Protein AF-A0A2N5LNJ0-F1 (afdb_monomer_lite)

Structure (mmCIF, N/CA/C/O backbone):
data_AF-A0A2N5LNJ0-F1
#
_entry.id   AF-A0A2N5LNJ0-F1
#
loop_
_atom_site.group_PDB
_atom_site.id
_atom_site.type_symbol
_atom_site.label_atom_id
_atom_site.label_alt_id
_atom_site.label_comp_id
_atom_site.label_asym_id
_atom_site.label_entity_id
_atom_site.label_seq_id
_atom_site.pdbx_PDB_ins_code
_atom_site.Cartn_x
_atom_site.Cartn_y
_atom_site.Cartn_z
_atom_site.occupancy
_atom_site.B_iso_or_equiv
_atom_site.auth_seq_id
_atom_site.auth_comp_id
_atom_site.auth_asym_id
_atom_site.auth_atom_id
_atom_site.pdbx_PDB_model_num
ATOM 1 N N . MET A 1 1 ? 47.812 -54.018 43.807 1.00 39.69 1 MET A N 1
ATOM 2 C CA . MET A 1 1 ? 48.375 -53.394 42.589 1.00 39.69 1 MET A CA 1
ATOM 3 C C . MET A 1 1 ? 47.236 -52.979 41.662 1.00 39.69 1 MET A C 1
ATOM 5 O O . MET A 1 1 ? 46.377 -53.805 41.409 1.00 39.69 1 MET A O 1
ATOM 9 N N . PHE A 1 2 ? 47.262 -51.712 41.218 1.00 38.38 2 PHE A N 1
ATOM 10 C CA . PHE A 1 2 ? 46.518 -51.072 40.109 1.00 38.38 2 PHE A CA 1
ATOM 11 C C . PHE A 1 2 ? 44.973 -51.066 40.148 1.00 38.38 2 PHE A C 1
ATOM 13 O O . PHE A 1 2 ? 44.304 -52.042 39.848 1.00 38.38 2 PHE A O 1
ATOM 20 N N . LYS A 1 3 ? 44.397 -49.972 40.674 1.00 43.28 3 LYS A N 1
ATOM 21 C CA . LYS A 1 3 ? 43.832 -48.798 39.954 1.00 43.28 3 LYS A CA 1
ATOM 22 C C . LYS A 1 3 ? 42.508 -49.099 39.232 1.00 43.28 3 LYS A C 1
ATOM 24 O O . LYS A 1 3 ? 42.499 -49.551 38.096 1.00 43.28 3 LYS A O 1
ATOM 29 N N . ARG A 1 4 ? 41.390 -48.735 39.873 1.00 43.12 4 ARG A N 1
ATOM 30 C CA . ARG A 1 4 ? 40.123 -48.447 39.187 1.00 43.12 4 ARG A CA 1
ATOM 31 C C . ARG A 1 4 ? 39.915 -46.937 39.180 1.00 43.12 4 ARG A C 1
ATOM 33 O O . ARG A 1 4 ? 39.560 -46.336 40.186 1.00 43.12 4 ARG A O 1
ATOM 40 N N . THR A 1 5 ? 40.234 -46.337 38.045 1.00 49.78 5 THR A N 1
ATOM 41 C CA . THR A 1 5 ? 39.882 -44.971 37.666 1.00 49.78 5 THR A CA 1
ATOM 42 C C . THR A 1 5 ? 38.374 -44.910 37.432 1.00 49.78 5 THR A C 1
ATOM 44 O O . THR A 1 5 ? 37.881 -45.484 36.463 1.00 49.78 5 THR A O 1
ATOM 47 N N . SER A 1 6 ? 37.634 -44.233 38.311 1.00 47.00 6 SER A N 1
ATOM 48 C CA . SER A 1 6 ? 36.250 -43.853 38.021 1.00 47.00 6 SER A CA 1
ATOM 49 C C . SER A 1 6 ? 36.261 -42.684 37.042 1.00 47.00 6 SER A C 1
ATOM 51 O O . SER A 1 6 ? 36.717 -41.589 37.365 1.00 47.00 6 SER A O 1
ATOM 53 N N . LEU A 1 7 ? 35.797 -42.965 35.826 1.00 42.72 7 LEU A N 1
ATOM 54 C CA . LEU A 1 7 ? 35.529 -42.005 34.763 1.00 42.72 7 LEU A CA 1
ATOM 55 C C . LEU A 1 7 ? 34.516 -40.956 35.259 1.00 42.72 7 LEU A C 1
ATOM 57 O O . LEU A 1 7 ? 33.395 -41.300 35.629 1.00 42.72 7 LEU A O 1
ATOM 61 N N . LEU A 1 8 ? 34.899 -39.680 35.241 1.00 47.22 8 LEU A N 1
ATOM 62 C CA . LEU A 1 8 ? 33.967 -38.559 35.349 1.00 47.22 8 LEU A CA 1
ATOM 63 C C . LEU A 1 8 ? 33.190 -38.462 34.028 1.00 47.22 8 LEU A C 1
ATOM 65 O O . LEU A 1 8 ? 33.744 -38.055 33.008 1.00 47.22 8 LEU A O 1
ATOM 69 N N . LEU A 1 9 ? 31.913 -38.846 34.034 1.00 47.78 9 LEU A N 1
ATOM 70 C CA . LEU A 1 9 ? 30.977 -38.515 32.960 1.00 47.78 9 LEU A CA 1
ATOM 71 C C . LEU A 1 9 ? 30.654 -37.019 33.057 1.00 47.78 9 LEU A C 1
ATOM 73 O O . LEU A 1 9 ? 29.843 -36.594 33.877 1.00 47.78 9 LEU A O 1
ATOM 77 N N . ALA A 1 10 ? 31.322 -36.216 32.232 1.00 50.91 10 ALA A N 1
ATOM 78 C CA . ALA A 1 10 ? 30.946 -34.831 32.000 1.00 50.91 10 ALA A CA 1
ATOM 79 C C . ALA A 1 10 ? 29.588 -34.806 31.279 1.00 50.91 10 ALA A C 1
ATOM 81 O O . ALA A 1 10 ? 29.485 -35.177 30.109 1.00 50.91 10 ALA A O 1
ATOM 82 N N . ALA A 1 11 ? 28.538 -34.393 31.988 1.00 48.94 11 ALA A N 1
ATOM 83 C CA . ALA A 1 11 ? 27.238 -34.110 31.401 1.00 48.94 11 ALA A CA 1
ATOM 84 C C . ALA A 1 11 ? 27.366 -32.867 30.507 1.00 48.94 11 ALA A C 1
ATOM 86 O O . ALA A 1 11 ? 27.377 -31.732 30.981 1.00 48.94 11 ALA A O 1
ATOM 87 N N . SER A 1 12 ? 27.517 -33.094 29.204 1.00 47.09 12 SER A N 1
ATOM 88 C CA . SER A 1 12 ? 27.475 -32.044 28.193 1.00 47.09 12 SER A CA 1
ATOM 89 C C . SER A 1 12 ? 26.029 -31.552 28.068 1.00 47.09 12 SER A C 1
ATOM 91 O O . SER A 1 12 ? 25.202 -32.184 27.412 1.00 47.09 12 SER A O 1
ATOM 93 N N . MET A 1 13 ? 25.692 -30.448 28.745 1.00 48.88 13 MET A N 1
ATOM 94 C CA . MET A 1 13 ? 24.487 -29.681 28.426 1.00 48.88 13 MET A CA 1
ATOM 95 C C . MET A 1 13 ? 24.713 -29.008 27.074 1.00 48.88 13 MET A C 1
ATOM 97 O O . MET A 1 13 ? 25.238 -27.898 26.991 1.00 48.88 13 MET A O 1
ATOM 101 N N . ILE A 1 14 ? 24.316 -29.689 26.002 1.00 50.03 14 ILE A N 1
ATOM 102 C CA . ILE A 1 14 ? 24.067 -29.041 24.720 1.00 50.03 14 ILE A CA 1
ATOM 103 C C . ILE A 1 14 ? 22.830 -28.171 24.943 1.00 50.03 14 ILE A C 1
ATOM 105 O O . ILE A 1 14 ? 21.694 -28.639 24.881 1.00 50.03 14 ILE A O 1
ATOM 109 N N . ILE A 1 15 ? 23.059 -26.901 25.272 1.00 53.84 15 ILE A N 1
ATOM 110 C CA . ILE A 1 15 ? 22.031 -25.872 25.178 1.00 53.84 15 ILE A CA 1
ATOM 111 C C . ILE A 1 15 ? 21.741 -25.755 23.684 1.00 53.84 15 ILE A C 1
ATOM 113 O O . ILE A 1 15 ? 22.487 -25.125 22.937 1.00 53.84 15 ILE A O 1
ATOM 117 N N . LEU A 1 16 ? 20.687 -26.440 23.242 1.00 49.56 16 LEU A N 1
ATOM 118 C CA . LEU A 1 16 ? 20.035 -26.178 21.969 1.00 49.56 16 LEU A CA 1
ATOM 119 C C . LEU A 1 16 ? 19.644 -24.701 21.993 1.00 49.56 16 LEU A C 1
ATOM 121 O O . LEU A 1 16 ? 18.672 -24.317 22.644 1.00 49.56 16 LEU A O 1
ATOM 125 N N . GLY A 1 17 ? 20.461 -23.869 21.348 1.00 41.62 17 GLY A N 1
ATOM 126 C CA . GLY A 1 17 ? 20.143 -22.475 21.109 1.00 41.62 17 GLY A CA 1
ATOM 127 C C . GLY A 1 17 ? 18.822 -22.433 20.364 1.00 41.62 17 GLY A C 1
ATOM 128 O O . GLY A 1 17 ? 18.768 -22.771 19.183 1.00 41.62 17 GLY A O 1
ATOM 129 N N . LEU A 1 18 ? 17.752 -22.058 21.068 1.00 43.69 18 LEU A N 1
ATOM 130 C CA . LEU A 1 18 ? 16.516 -21.656 20.423 1.00 43.69 18 LEU A CA 1
ATOM 131 C C . LEU A 1 18 ? 16.887 -20.506 19.496 1.00 43.69 18 LEU A C 1
ATOM 133 O O . LEU A 1 18 ? 17.212 -19.409 19.949 1.00 43.69 18 LEU A O 1
ATOM 137 N N . SER A 1 19 ? 16.884 -20.779 18.196 1.00 39.28 19 SER A N 1
ATOM 138 C CA . SER A 1 19 ? 16.902 -19.751 17.171 1.00 39.28 19 SER A CA 1
ATOM 139 C C . SER A 1 19 ? 15.606 -18.969 17.345 1.00 39.28 19 SER A C 1
ATOM 141 O O . SER A 1 19 ? 14.560 -19.354 16.830 1.00 39.28 19 SER A O 1
ATOM 143 N N . SER A 1 20 ? 15.635 -17.922 18.166 1.00 41.88 20 SER A N 1
ATOM 144 C CA . SER A 1 20 ? 14.518 -17.005 18.299 1.00 41.88 20 SER A CA 1
ATOM 145 C C . SER A 1 20 ? 14.415 -16.237 16.988 1.00 41.88 20 SER A C 1
ATOM 147 O O . SER A 1 20 ? 15.057 -15.202 16.820 1.00 41.88 20 SER A O 1
ATOM 149 N N . THR A 1 21 ? 13.627 -16.752 16.045 1.00 39.53 21 THR A N 1
ATOM 150 C CA . THR A 1 21 ? 13.042 -15.933 14.985 1.00 39.53 21 THR A CA 1
ATOM 151 C C . THR A 1 21 ? 12.099 -14.961 15.687 1.00 39.53 21 THR A C 1
ATOM 153 O O . THR A 1 21 ? 10.941 -15.280 15.971 1.00 39.53 21 THR A O 1
ATOM 156 N N . ALA A 1 22 ? 12.637 -13.820 16.108 1.00 42.31 22 ALA A N 1
ATOM 157 C CA . ALA A 1 22 ? 11.866 -12.743 16.694 1.00 42.31 22 ALA A CA 1
ATOM 158 C C . ALA A 1 22 ? 11.034 -12.109 15.576 1.00 42.31 22 ALA A C 1
ATOM 160 O O . ALA A 1 22 ? 11.420 -11.092 15.022 1.00 42.31 22 ALA A O 1
ATOM 161 N N . ASN A 1 23 ? 9.895 -12.717 15.234 1.00 52.00 23 ASN A N 1
ATOM 162 C CA . ASN A 1 23 ? 8.853 -11.996 14.509 1.00 52.00 23 ASN A CA 1
ATOM 163 C C . ASN A 1 23 ? 8.487 -10.804 15.404 1.00 52.00 23 ASN A C 1
ATOM 165 O O . ASN A 1 23 ? 8.011 -11.027 16.526 1.00 52.00 23 ASN A O 1
ATOM 169 N N . ALA A 1 24 ? 8.794 -9.566 15.001 1.00 61.25 24 ALA A N 1
ATOM 170 C CA . ALA A 1 24 ? 8.577 -8.435 15.892 1.00 61.25 24 ALA A CA 1
ATOM 171 C C . ALA A 1 24 ? 7.105 -8.339 16.278 1.00 61.25 24 ALA A C 1
ATOM 173 O O . ALA A 1 24 ? 6.197 -8.396 15.446 1.00 61.25 24 ALA A O 1
ATOM 174 N N . ALA A 1 25 ? 6.887 -8.206 17.583 1.00 75.06 25 ALA A N 1
ATOM 175 C CA . ALA A 1 25 ? 5.565 -8.238 18.171 1.00 75.06 25 ALA A CA 1
ATOM 176 C C . ALA A 1 25 ? 4.663 -7.120 17.609 1.00 75.06 25 ALA A C 1
ATOM 178 O O . ALA A 1 25 ? 5.149 -6.020 17.314 1.00 75.06 25 ALA A O 1
ATOM 179 N N . PRO A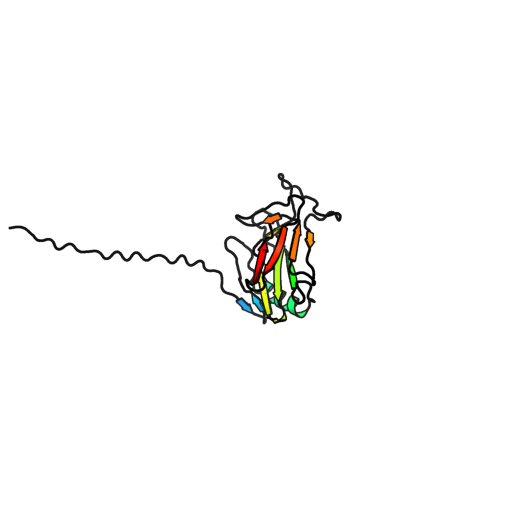 1 26 ? 3.338 -7.355 17.539 1.00 88.38 26 PRO A N 1
ATOM 180 C CA . PRO A 1 26 ? 2.377 -6.318 17.200 1.00 88.38 26 PRO A CA 1
ATOM 181 C C . PRO A 1 26 ? 2.562 -5.072 18.070 1.00 88.38 26 PRO A C 1
ATOM 183 O O . PRO A 1 26 ? 2.796 -5.170 19.278 1.00 88.38 26 PRO A O 1
ATOM 186 N N . LYS A 1 27 ? 2.374 -3.884 17.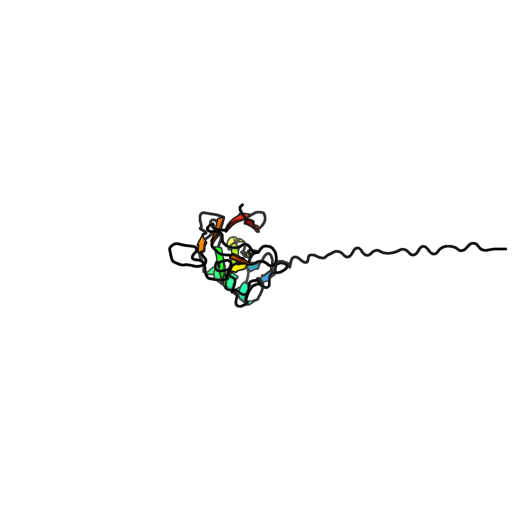490 1.00 94.31 27 LYS A N 1
ATOM 187 C CA . LYS A 1 27 ? 2.481 -2.615 18.223 1.00 94.31 27 LYS A CA 1
ATOM 188 C C . LYS A 1 27 ? 1.190 -1.828 18.154 1.00 94.31 27 LYS A C 1
ATOM 190 O O . LYS A 1 27 ? 0.651 -1.592 17.075 1.00 94.31 27 LYS A O 1
ATOM 195 N N . THR A 1 28 ? 0.731 -1.372 19.319 1.00 96.44 28 THR A N 1
ATOM 196 C CA . THR A 1 28 ? -0.490 -0.571 19.444 1.00 96.44 28 THR A CA 1
ATOM 197 C C . THR A 1 28 ? -0.183 0.836 19.943 1.00 96.44 28 THR A C 1
ATOM 199 O O . THR A 1 28 ? 0.444 1.004 20.988 1.00 96.44 28 THR A O 1
ATOM 202 N N . LYS A 1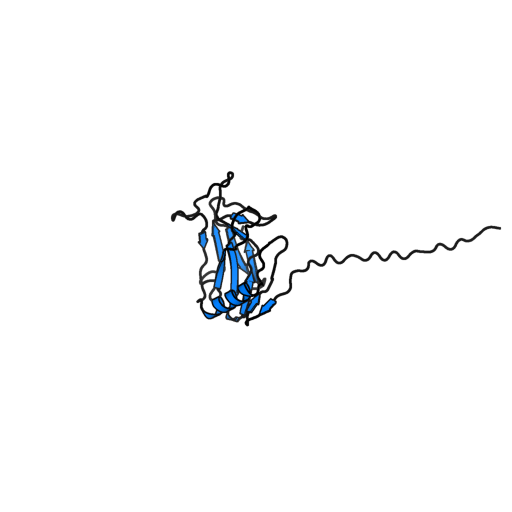 29 ? -0.634 1.860 19.210 1.00 97.12 29 LYS A N 1
ATOM 203 C CA . LYS A 1 29 ? -0.583 3.274 19.624 1.00 97.12 29 LYS A CA 1
ATOM 204 C C . LYS A 1 29 ? -1.616 4.090 18.848 1.00 97.12 29 LYS A C 1
ATOM 206 O O . LYS A 1 29 ? -1.998 3.702 17.753 1.00 97.12 29 LYS A O 1
ATOM 211 N N . TYR A 1 30 ? -2.073 5.213 19.408 1.00 97.31 30 TYR A N 1
ATOM 212 C CA . TYR A 1 30 ? -3.067 6.102 18.775 1.00 97.31 30 TYR A CA 1
ATOM 213 C C . TYR A 1 30 ? -4.362 5.387 18.354 1.00 97.31 30 TYR A C 1
ATOM 215 O O . TYR A 1 30 ? -5.025 5.785 17.403 1.00 97.31 30 TYR A O 1
ATOM 223 N N . GLY A 1 31 ? -4.720 4.313 19.068 1.00 95.50 31 GLY A N 1
ATOM 224 C CA . GLY A 1 31 ? -5.878 3.489 18.740 1.00 95.50 31 GLY A CA 1
ATOM 225 C C . GLY A 1 31 ? -5.705 2.630 17.487 1.00 95.50 31 GLY A C 1
ATOM 226 O O . GLY A 1 31 ? -6.715 2.193 16.958 1.00 95.50 31 GLY A O 1
ATOM 227 N N . VAL A 1 32 ? -4.477 2.388 17.022 1.00 97.00 32 VAL A N 1
ATOM 228 C CA . VAL A 1 32 ? -4.151 1.530 15.876 1.00 97.00 32 VAL A CA 1
ATOM 229 C C . VAL A 1 32 ? -3.210 0.416 16.316 1.00 97.00 32 VAL A C 1
ATOM 231 O O . VAL A 1 32 ? -2.257 0.681 17.047 1.00 97.00 32 VAL A O 1
ATOM 234 N N . THR A 1 33 ? -3.446 -0.804 15.836 1.00 97.12 33 THR A N 1
ATOM 235 C CA . THR A 1 33 ? -2.581 -1.973 16.040 1.00 97.12 33 THR A CA 1
ATOM 236 C C . THR A 1 33 ? -1.965 -2.410 14.715 1.00 97.12 33 THR A C 1
ATOM 238 O O . THR A 1 33 ? -2.679 -2.848 13.815 1.00 97.12 33 THR A O 1
ATOM 241 N N . VAL A 1 34 ? -0.642 -2.325 14.591 1.00 95.81 34 VAL A N 1
ATOM 242 C CA . VAL A 1 34 ? 0.105 -2.907 13.466 1.00 95.81 34 VAL A CA 1
ATOM 243 C C . VAL A 1 34 ? 0.473 -4.342 13.836 1.00 95.81 34 VAL A C 1
ATOM 245 O O . VAL A 1 34 ? 0.993 -4.564 14.928 1.00 95.81 34 VAL A O 1
ATOM 248 N N . VAL A 1 35 ? 0.158 -5.309 12.970 1.00 93.12 35 VAL A N 1
ATOM 249 C CA . VAL A 1 35 ? 0.301 -6.745 13.292 1.00 93.12 35 VAL A CA 1
ATOM 250 C C . VAL A 1 35 ? 1.744 -7.245 13.297 1.00 93.12 35 VAL A C 1
ATOM 252 O O . VAL A 1 35 ? 2.032 -8.207 13.995 1.00 93.12 35 VAL A O 1
ATOM 255 N N . GLU A 1 36 ? 2.624 -6.598 12.539 1.00 90.50 36 GLU A N 1
ATOM 256 C CA . GLU A 1 36 ? 4.032 -6.962 12.367 1.00 90.50 36 GLU A CA 1
ATOM 257 C C . GLU A 1 36 ? 4.790 -5.671 12.028 1.00 90.50 36 GLU A C 1
ATOM 259 O O . GLU A 1 36 ? 4.301 -4.861 11.239 1.00 90.50 36 GLU A O 1
ATOM 264 N N . CYS A 1 37 ? 5.901 -5.395 12.707 1.00 89.88 37 CYS A N 1
ATOM 265 C CA . CYS A 1 37 ? 6.526 -4.067 12.686 1.00 89.88 37 CYS A CA 1
ATOM 266 C C . CYS A 1 37 ? 7.709 -3.929 11.734 1.00 89.88 37 CYS A C 1
ATOM 268 O O . CYS A 1 37 ? 8.011 -2.816 11.291 1.00 89.88 37 CYS A O 1
ATOM 270 N N . ASP A 1 38 ? 8.360 -5.043 11.466 1.00 85.75 38 ASP A N 1
ATOM 271 C CA . ASP A 1 38 ? 9.517 -5.205 10.612 1.00 85.75 38 ASP A CA 1
ATOM 272 C C . ASP A 1 38 ? 9.434 -6.603 9.992 1.00 85.75 38 ASP A C 1
ATOM 274 O O . ASP A 1 38 ? 8.653 -7.453 10.422 1.00 85.75 38 ASP A O 1
ATOM 278 N N . PHE A 1 39 ? 10.193 -6.799 8.926 1.00 82.38 39 PHE A N 1
ATOM 279 C CA . PHE A 1 39 ? 10.350 -8.093 8.289 1.00 82.38 39 PHE A CA 1
ATOM 280 C C . PHE A 1 39 ? 11.839 -8.367 8.187 1.00 82.38 39 PHE A C 1
ATOM 282 O O . PHE A 1 39 ? 12.631 -7.440 8.000 1.00 82.38 39 PHE A O 1
ATOM 289 N N . ASP A 1 40 ? 12.216 -9.637 8.306 1.00 72.50 40 ASP A N 1
ATOM 290 C CA . ASP A 1 40 ? 13.601 -10.031 8.098 1.00 72.50 40 ASP A CA 1
ATOM 291 C C . ASP A 1 40 ? 14.081 -9.523 6.737 1.00 72.50 40 ASP A 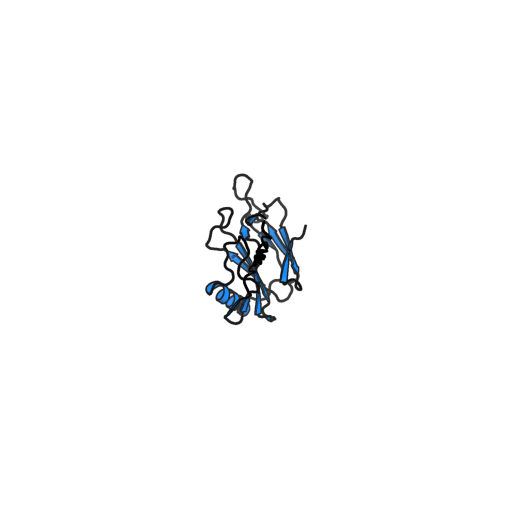C 1
ATOM 293 O O . ASP A 1 40 ? 13.431 -9.751 5.713 1.00 72.50 40 ASP A O 1
ATOM 297 N N . TYR A 1 41 ? 15.244 -8.870 6.740 1.00 71.44 41 TYR A N 1
ATOM 298 C CA . TYR A 1 41 ? 15.865 -8.317 5.538 1.00 71.44 41 TYR A CA 1
ATOM 299 C C . TYR A 1 41 ? 15.008 -7.264 4.820 1.00 71.44 41 TYR A C 1
ATOM 301 O O . TYR A 1 41 ? 15.021 -7.212 3.595 1.00 71.44 41 TYR A O 1
ATOM 309 N N . GLU A 1 42 ? 14.264 -6.442 5.562 1.00 73.75 42 GLU A N 1
ATOM 310 C CA . GLU A 1 42 ? 13.628 -5.226 5.055 1.00 73.75 42 GLU A CA 1
ATOM 311 C C . GLU A 1 42 ? 13.969 -4.037 5.964 1.00 73.75 42 GLU A C 1
ATOM 313 O O . GLU A 1 42 ? 13.829 -4.112 7.184 1.00 73.75 42 GLU A O 1
ATOM 318 N N . ASP A 1 43 ? 14.384 -2.915 5.369 1.00 72.75 43 ASP A N 1
ATOM 319 C CA . ASP A 1 43 ? 14.795 -1.725 6.130 1.00 72.75 43 ASP A CA 1
ATOM 320 C C . ASP A 1 43 ? 13.600 -0.855 6.590 1.00 72.75 43 ASP A C 1
ATOM 322 O O . ASP A 1 43 ? 13.748 0.007 7.465 1.00 72.75 43 ASP A O 1
ATOM 326 N N . GLU A 1 44 ? 12.389 -1.082 6.054 1.00 83.38 44 GLU A N 1
ATOM 327 C CA . GLU A 1 44 ? 11.198 -0.304 6.427 1.00 83.38 44 GLU A CA 1
ATOM 328 C C . GLU A 1 44 ? 10.715 -0.643 7.843 1.00 83.38 44 GLU A C 1
ATOM 330 O O . GLU A 1 44 ? 10.356 -1.774 8.172 1.00 83.38 44 GLU A O 1
ATOM 335 N N . LYS A 1 45 ? 10.565 0.404 8.660 1.00 86.88 45 LYS A N 1
ATOM 336 C CA . LYS A 1 45 ? 9.993 0.318 10.008 1.00 86.88 45 LYS A CA 1
ATOM 337 C C . LYS A 1 45 ? 8.535 0.767 10.003 1.00 86.88 45 LYS A C 1
ATOM 339 O O . LYS A 1 45 ? 8.230 1.949 10.180 1.00 86.88 45 LYS A O 1
ATOM 344 N N . PHE A 1 46 ? 7.603 -0.179 9.930 1.00 92.25 46 PHE A N 1
ATOM 345 C CA . PHE A 1 46 ? 6.163 0.116 9.885 1.00 92.25 46 PHE A CA 1
ATOM 346 C C . PHE A 1 46 ? 5.599 0.707 11.183 1.00 92.25 46 PHE A C 1
ATOM 348 O O . PHE A 1 46 ? 4.506 1.272 11.188 1.00 92.25 46 PHE A O 1
ATOM 355 N N . CYS A 1 47 ? 6.340 0.597 12.283 1.00 94.25 47 CYS A N 1
ATOM 356 C CA . CYS A 1 47 ? 5.889 0.902 13.639 1.00 94.25 47 CYS A CA 1
ATOM 357 C C . CYS A 1 47 ? 6.543 2.141 14.271 1.00 94.25 47 CYS A C 1
ATOM 359 O O . CYS A 1 47 ? 6.541 2.293 15.505 1.00 94.25 47 CYS A O 1
ATOM 361 N N . THR A 1 48 ? 7.124 3.028 13.459 1.00 92.88 48 THR A N 1
ATOM 362 C CA . THR A 1 48 ? 7.587 4.333 13.948 1.00 92.88 48 THR A CA 1
ATOM 363 C C . THR A 1 48 ? 6.414 5.182 14.449 1.00 92.88 48 THR A C 1
ATOM 365 O O . THR A 1 48 ? 5.253 4.959 14.098 1.00 92.88 48 THR A O 1
ATOM 368 N N . ASP A 1 49 ? 6.702 6.169 15.299 1.00 95.19 49 ASP A N 1
ATOM 369 C CA . ASP A 1 49 ? 5.665 7.060 15.832 1.00 95.19 49 ASP A CA 1
ATOM 370 C C . ASP A 1 49 ? 4.919 7.817 14.720 1.00 95.19 49 ASP A C 1
ATOM 372 O O . ASP A 1 49 ? 3.694 7.937 14.760 1.00 95.19 49 ASP A O 1
ATOM 376 N N . SER A 1 50 ? 5.653 8.271 13.698 1.00 94.94 50 SER A N 1
ATOM 377 C CA . SER A 1 50 ? 5.091 8.971 12.541 1.00 94.94 50 SER A CA 1
ATOM 378 C C . SER A 1 50 ? 4.189 8.063 11.702 1.00 94.94 50 SER A C 1
ATOM 380 O O . SER A 1 50 ? 3.096 8.488 11.327 1.00 94.94 50 SER A O 1
ATOM 382 N N . ARG A 1 51 ? 4.585 6.803 11.462 1.00 95.31 51 ARG A N 1
ATOM 383 C CA . ARG A 1 51 ? 3.757 5.822 10.740 1.00 95.31 51 ARG A CA 1
ATOM 384 C C . ARG A 1 51 ? 2.466 5.518 11.492 1.00 95.31 51 ARG A C 1
ATOM 386 O O . ARG A 1 51 ? 1.395 5.607 10.902 1.00 95.31 51 ARG A O 1
ATOM 393 N N . LEU A 1 52 ? 2.541 5.269 12.802 1.00 97.50 52 LEU A N 1
ATOM 394 C CA . LEU A 1 52 ? 1.359 5.003 13.634 1.00 97.50 52 LEU A CA 1
ATOM 395 C C . LEU A 1 52 ? 0.367 6.176 13.632 1.00 97.50 52 LEU A C 1
ATOM 397 O O . LEU A 1 52 ? -0.837 5.955 13.509 1.00 97.50 52 LEU A O 1
ATOM 401 N N . LYS A 1 53 ? 0.858 7.422 13.714 1.00 97.81 53 LYS A N 1
ATOM 402 C CA . LYS A 1 53 ? 0.018 8.622 13.554 1.00 97.81 53 LYS A CA 1
ATOM 403 C C . LYS A 1 53 ? -0.618 8.684 12.169 1.00 97.81 53 LYS A C 1
ATOM 405 O O . LYS A 1 53 ? -1.820 8.903 12.075 1.00 97.81 53 LYS A O 1
ATOM 410 N N . SER A 1 54 ? 0.165 8.452 11.115 1.00 97.62 54 SER A N 1
ATOM 411 C CA . SER A 1 54 ? -0.335 8.469 9.737 1.00 97.62 54 SER A CA 1
ATOM 412 C C . SER A 1 54 ? -1.443 7.434 9.526 1.00 97.62 54 SER A C 1
ATOM 414 O O . SER A 1 54 ? -2.500 7.772 8.999 1.00 97.62 54 SER A O 1
ATOM 416 N N . TYR A 1 55 ? -1.283 6.205 10.027 1.00 98.12 55 TYR A N 1
ATOM 417 C CA . TYR A 1 55 ? -2.333 5.187 9.940 1.00 98.12 55 TYR A CA 1
ATOM 418 C C . TYR A 1 55 ? -3.603 5.585 10.695 1.00 98.12 55 TYR A C 1
ATOM 420 O O . TYR A 1 55 ? -4.700 5.382 10.177 1.00 98.12 55 TYR A O 1
ATOM 428 N N . ALA A 1 56 ? -3.474 6.179 11.886 1.00 98.19 56 ALA A N 1
ATOM 429 C CA . ALA A 1 56 ? -4.620 6.674 12.647 1.00 98.19 56 ALA A CA 1
ATOM 430 C C . ALA A 1 56 ? -5.369 7.783 11.886 1.00 98.19 56 ALA A C 1
ATOM 432 O O . ALA A 1 56 ? -6.599 7.765 11.819 1.00 98.19 56 ALA A O 1
ATOM 433 N N . THR A 1 57 ? -4.637 8.705 11.254 1.00 98.38 57 THR A N 1
ATOM 434 C CA . THR A 1 57 ? -5.206 9.745 10.385 1.00 98.38 57 THR A CA 1
ATOM 435 C C . THR A 1 57 ? -5.914 9.135 9.178 1.00 98.38 57 THR A C 1
ATOM 437 O O . THR A 1 57 ? -7.084 9.428 8.942 1.00 98.38 57 THR A O 1
ATOM 440 N N . VAL A 1 58 ? -5.257 8.221 8.456 1.00 98.25 58 VAL A N 1
ATOM 441 C CA . VAL A 1 58 ? -5.843 7.530 7.296 1.00 98.25 58 VAL A CA 1
ATOM 442 C C . VAL A 1 58 ? -7.144 6.824 7.673 1.00 98.25 58 VAL A C 1
ATOM 444 O O . VAL A 1 58 ? -8.130 6.943 6.952 1.00 98.25 58 VAL A O 1
ATOM 447 N N . MET A 1 59 ? -7.167 6.137 8.814 1.00 96.94 59 MET A N 1
ATOM 448 C CA . MET A 1 59 ? -8.337 5.412 9.308 1.00 96.94 59 MET A CA 1
ATOM 449 C C . MET A 1 59 ? -9.522 6.331 9.637 1.00 96.94 59 MET A C 1
ATOM 451 O O . MET A 1 59 ? -10.671 5.916 9.501 1.00 96.94 59 MET A O 1
ATOM 455 N N . LYS A 1 60 ? -9.252 7.569 10.070 1.00 96.81 60 LYS A N 1
ATOM 456 C CA . LYS A 1 60 ? -10.277 8.570 10.391 1.00 96.81 60 LYS A CA 1
ATOM 457 C C . LYS A 1 60 ? -10.800 9.293 9.149 1.00 96.81 60 LYS A C 1
ATOM 459 O O . LYS A 1 60 ? -11.979 9.630 9.094 1.00 96.81 60 LYS A O 1
ATOM 464 N N . GLU A 1 61 ? -9.924 9.575 8.190 1.00 97.56 61 GLU A N 1
ATOM 465 C CA . GLU A 1 61 ? -10.206 10.531 7.114 1.00 97.56 61 GLU A CA 1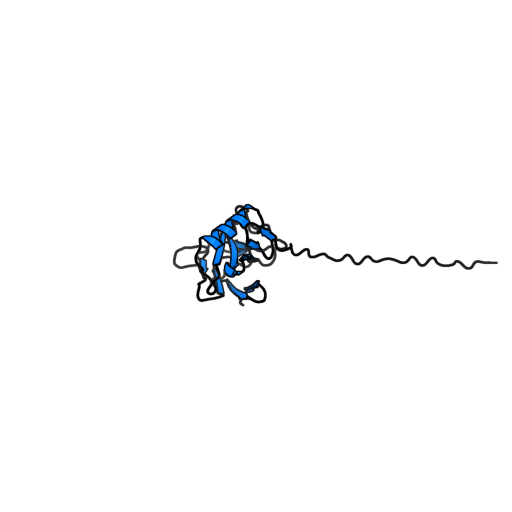
ATOM 466 C C . GLU A 1 61 ? -10.510 9.875 5.767 1.00 97.56 61 GLU A C 1
ATOM 468 O O . GLU A 1 61 ? -11.266 10.433 4.967 1.00 97.56 61 GLU A O 1
ATOM 473 N N . ARG A 1 62 ? -9.936 8.701 5.480 1.00 97.50 62 ARG A N 1
ATOM 474 C CA . ARG A 1 62 ? -10.103 8.054 4.174 1.00 97.50 62 ARG A CA 1
ATOM 475 C C . ARG A 1 62 ? -11.297 7.109 4.172 1.00 97.50 62 ARG A C 1
ATOM 477 O O . ARG A 1 62 ? -11.514 6.333 5.098 1.00 97.50 62 ARG A O 1
ATOM 484 N N . LYS A 1 63 ? -12.051 7.136 3.072 1.00 97.81 63 LYS A N 1
ATOM 485 C CA . LYS A 1 63 ? -13.094 6.143 2.794 1.00 97.81 63 LYS A CA 1
ATOM 486 C C . LYS A 1 63 ? -12.455 4.808 2.377 1.00 97.81 63 LYS A C 1
ATOM 488 O O . LYS A 1 63 ? -11.391 4.836 1.752 1.00 97.81 63 LYS A O 1
ATOM 493 N N . PRO A 1 64 ? -13.102 3.661 2.659 1.00 98.06 64 PRO A N 1
ATOM 494 C CA . PRO A 1 64 ? -12.674 2.368 2.137 1.00 98.06 64 PRO A CA 1
ATOM 495 C C . PRO A 1 64 ? -12.483 2.389 0.620 1.00 98.06 64 PRO A C 1
ATOM 497 O O . PRO A 1 64 ? -13.295 2.957 -0.111 1.00 98.06 64 PRO A O 1
ATOM 500 N N . ASN A 1 65 ? -11.410 1.756 0.157 1.00 98.19 65 ASN A N 1
ATOM 501 C CA . ASN A 1 65 ? -11.064 1.642 -1.262 1.00 98.19 65 ASN A CA 1
ATOM 502 C C . ASN A 1 65 ? -10.656 0.212 -1.654 1.00 98.19 65 ASN A C 1
ATOM 504 O O . ASN A 1 65 ? -10.314 -0.020 -2.809 1.00 98.19 65 ASN A O 1
ATOM 508 N N . PHE A 1 66 ? -10.711 -0.738 -0.716 1.00 97.88 66 PHE A N 1
ATOM 509 C CA . PHE A 1 66 ? -10.266 -2.111 -0.909 1.00 97.88 66 PHE A CA 1
ATOM 510 C C . PHE A 1 66 ? -11.149 -3.094 -0.134 1.00 97.88 66 PHE A C 1
ATOM 512 O O . PHE A 1 66 ? -11.549 -2.814 0.995 1.00 97.88 66 PHE A O 1
ATOM 519 N N . ASN A 1 67 ? -11.444 -4.258 -0.721 1.00 95.81 67 ASN A N 1
ATOM 520 C CA . ASN A 1 67 ? -12.074 -5.395 -0.033 1.00 95.81 67 ASN A CA 1
ATOM 521 C C . ASN A 1 67 ? -13.317 -5.036 0.816 1.00 95.81 67 ASN A C 1
ATOM 523 O O . ASN A 1 67 ? -13.470 -5.464 1.964 1.00 95.81 67 ASN A O 1
ATOM 527 N N . GLY A 1 68 ? -14.200 -4.214 0.253 1.00 96.38 68 GLY A N 1
ATOM 528 C CA . GLY A 1 68 ? -15.452 -3.746 0.842 1.00 96.38 68 GLY A CA 1
ATOM 529 C C . GLY A 1 68 ? -15.273 -2.618 1.855 1.00 96.38 68 GLY A C 1
ATOM 530 O O . GLY A 1 68 ? -15.776 -1.517 1.650 1.00 96.38 68 GLY A O 1
ATOM 531 N N . ASN A 1 69 ? -14.579 -2.891 2.957 1.00 96.12 69 ASN A N 1
ATOM 532 C CA . ASN A 1 69 ? -14.495 -1.998 4.116 1.00 96.12 69 ASN A CA 1
ATOM 533 C C . ASN A 1 69 ? -13.059 -1.660 4.545 1.00 96.12 69 ASN A C 1
ATOM 535 O O . ASN A 1 69 ? -12.869 -1.029 5.583 1.00 96.12 69 ASN A O 1
ATOM 539 N N . GLN A 1 70 ? -12.062 -2.078 3.768 1.00 97.12 70 GLN A N 1
ATOM 540 C CA . GLN A 1 70 ? -10.651 -1.868 4.065 1.00 97.12 70 GLN A CA 1
ATOM 541 C C . GLN A 1 70 ? -10.070 -0.734 3.216 1.00 97.12 70 GLN A C 1
ATOM 543 O O . GLN A 1 70 ? -10.667 -0.258 2.243 1.00 97.12 70 GLN A O 1
ATOM 548 N N . ILE A 1 71 ? -8.882 -0.288 3.609 1.00 98.31 71 ILE A N 1
ATOM 549 C CA . ILE A 1 71 ? -8.120 0.733 2.900 1.00 98.31 71 ILE A CA 1
ATOM 550 C C . ILE A 1 71 ? -6.769 0.135 2.521 1.00 98.31 71 ILE A C 1
ATOM 552 O O . ILE A 1 71 ? -6.022 -0.287 3.401 1.00 98.31 71 ILE A O 1
ATOM 556 N N . ILE A 1 72 ? -6.431 0.135 1.235 1.00 97.56 72 ILE A N 1
ATOM 557 C CA . ILE A 1 72 ? -5.036 0.059 0.804 1.00 97.56 72 ILE A CA 1
ATOM 558 C C . ILE A 1 72 ? -4.436 1.456 0.939 1.00 97.56 72 ILE A C 1
ATOM 560 O O . ILE A 1 72 ? -4.950 2.433 0.378 1.00 97.56 72 ILE A O 1
ATOM 564 N N . TYR A 1 73 ? -3.355 1.547 1.711 1.00 97.75 73 TYR A N 1
ATOM 565 C CA . TYR A 1 73 ? -2.551 2.751 1.851 1.00 97.75 73 TYR A CA 1
ATOM 566 C C . TYR A 1 73 ? -1.135 2.477 1.353 1.00 97.75 73 TYR A C 1
ATOM 568 O O . TYR A 1 73 ? -0.403 1.682 1.939 1.00 97.75 73 TYR A O 1
ATOM 576 N N . ILE A 1 74 ? -0.785 3.150 0.259 1.00 96.44 74 ILE A N 1
ATOM 577 C CA . ILE A 1 74 ? 0.528 3.101 -0.380 1.00 96.44 74 ILE A CA 1
ATOM 578 C C . ILE A 1 74 ? 1.263 4.395 -0.047 1.00 96.44 74 ILE A C 1
ATOM 580 O O . ILE A 1 74 ? 0.662 5.475 -0.057 1.00 96.44 74 ILE A O 1
ATOM 584 N N . PHE A 1 75 ? 2.547 4.286 0.267 1.00 93.44 75 PHE A N 1
ATOM 585 C CA . PHE A 1 75 ? 3.402 5.423 0.568 1.00 93.44 75 PHE A CA 1
ATOM 586 C C . PHE A 1 75 ? 4.830 5.176 0.095 1.00 93.44 75 PHE A C 1
ATOM 588 O O . PHE A 1 75 ? 5.316 4.050 0.128 1.00 93.44 75 PHE A O 1
ATOM 595 N N . GLU A 1 76 ? 5.508 6.246 -0.297 1.00 89.81 76 GLU A N 1
ATOM 596 C CA . GLU A 1 76 ? 6.944 6.221 -0.567 1.00 89.81 76 GLU A CA 1
ATOM 597 C C . GLU A 1 76 ? 7.738 6.198 0.743 1.00 89.81 76 GLU A C 1
ATOM 599 O O . GLU A 1 76 ? 7.296 6.701 1.791 1.00 89.81 76 GLU A O 1
ATOM 604 N N . THR A 1 77 ? 8.923 5.604 0.684 1.00 83.19 77 THR A N 1
ATOM 605 C CA . THR A 1 77 ? 9.926 5.693 1.743 1.00 83.19 77 THR A CA 1
ATOM 606 C C . THR A 1 77 ? 10.965 6.750 1.386 1.00 83.19 77 THR A C 1
ATOM 608 O O . THR A 1 77 ? 11.172 7.104 0.223 1.00 83.19 77 THR A O 1
ATOM 611 N N . ASN A 1 78 ? 11.623 7.279 2.416 1.00 70.50 78 ASN A N 1
ATOM 612 C CA . ASN A 1 78 ? 12.737 8.206 2.221 1.00 70.50 78 ASN A CA 1
ATOM 613 C C . ASN A 1 78 ? 14.056 7.467 1.977 1.00 70.50 78 ASN A C 1
ATOM 615 O O . ASN A 1 78 ? 14.948 8.026 1.341 1.00 70.50 78 ASN A O 1
ATOM 619 N N . ASP A 1 79 ? 14.155 6.233 2.471 1.00 72.19 79 ASP A N 1
ATOM 620 C CA . ASP A 1 79 ? 15.337 5.395 2.334 1.00 72.19 79 ASP A CA 1
ATOM 621 C C . ASP A 1 79 ? 15.356 4.716 0.970 1.00 72.19 79 ASP A C 1
ATOM 623 O O . ASP A 1 79 ? 14.317 4.317 0.437 1.00 72.19 79 ASP A O 1
ATOM 627 N N . THR A 1 80 ? 16.554 4.596 0.410 1.00 70.25 80 THR A N 1
ATOM 628 C CA . THR A 1 80 ? 16.790 3.850 -0.817 1.00 70.25 80 THR A CA 1
ATOM 629 C C . THR A 1 80 ? 16.768 2.354 -0.488 1.00 70.25 80 THR A C 1
ATOM 631 O O . THR A 1 80 ? 17.543 1.903 0.348 1.00 70.25 80 THR A O 1
ATOM 634 N N . GLY A 1 81 ? 15.871 1.592 -1.114 1.00 66.38 81 GLY A N 1
ATOM 635 C CA . GLY A 1 81 ? 15.734 0.149 -0.911 1.00 66.38 81 GLY A CA 1
ATOM 636 C C . GLY A 1 81 ? 16.877 -0.662 -1.532 1.00 66.38 81 GLY A C 1
ATOM 637 O O . GLY A 1 81 ? 17.784 -0.110 -2.157 1.00 66.38 81 GLY A O 1
ATOM 638 N N . TYR A 1 82 ? 16.800 -1.993 -1.412 1.00 61.78 82 TYR A N 1
ATOM 639 C CA . TYR A 1 82 ? 17.871 -2.937 -1.786 1.00 61.78 82 TYR A CA 1
ATOM 640 C C . TYR A 1 82 ? 18.447 -2.776 -3.195 1.00 61.78 82 TYR A C 1
ATOM 642 O O . TYR A 1 82 ? 19.622 -3.058 -3.412 1.00 61.78 82 TYR A O 1
ATOM 650 N N . VAL A 1 83 ? 17.642 -2.328 -4.156 1.00 64.88 83 VAL A N 1
ATOM 651 C CA . VAL A 1 83 ? 18.060 -2.154 -5.556 1.00 64.88 83 VAL A CA 1
ATOM 652 C C . VAL A 1 83 ? 18.462 -0.711 -5.887 1.00 64.88 83 VAL A C 1
ATOM 654 O O . VAL A 1 83 ? 18.466 -0.315 -7.049 1.00 64.88 83 VAL A O 1
ATOM 657 N N . ASN A 1 84 ? 18.789 0.099 -4.876 1.00 70.06 84 ASN A N 1
ATOM 658 C CA . ASN A 1 84 ? 19.137 1.515 -5.013 1.00 70.06 84 ASN A CA 1
ATOM 659 C C . ASN A 1 84 ? 18.022 2.396 -5.627 1.00 70.06 84 ASN A C 1
ATOM 661 O O . ASN A 1 84 ? 18.300 3.396 -6.290 1.00 70.06 84 ASN A O 1
ATOM 665 N N . LYS A 1 85 ? 16.752 2.064 -5.368 1.00 74.12 85 LYS A N 1
ATOM 666 C CA . LYS A 1 85 ? 15.571 2.860 -5.757 1.00 74.12 85 LYS A CA 1
ATOM 667 C C . LYS A 1 85 ? 14.796 3.313 -4.523 1.00 74.12 85 LYS A C 1
ATOM 669 O O . LYS A 1 85 ? 14.945 2.710 -3.470 1.00 74.12 85 LYS A O 1
ATOM 674 N N . LYS A 1 86 ? 13.959 4.350 -4.633 1.00 79.50 86 LYS A N 1
ATOM 675 C CA . LYS A 1 86 ? 12.990 4.697 -3.578 1.00 79.50 86 LYS A CA 1
ATOM 676 C C . LYS A 1 86 ? 11.790 3.754 -3.675 1.00 79.50 86 LYS A C 1
ATOM 678 O O . LYS A 1 86 ? 11.057 3.860 -4.661 1.00 79.50 86 LYS A O 1
ATOM 683 N N . PRO A 1 87 ? 11.588 2.835 -2.722 1.00 86.31 87 PRO A N 1
ATOM 684 C CA . PRO A 1 87 ? 10.462 1.939 -2.789 1.00 86.31 87 PRO A CA 1
ATOM 685 C C . PRO A 1 87 ? 9.170 2.610 -2.320 1.00 86.31 87 PRO A C 1
ATOM 687 O O . PRO A 1 87 ? 9.131 3.507 -1.473 1.00 86.31 87 PRO A O 1
ATOM 690 N N . TYR A 1 88 ? 8.080 2.082 -2.844 1.00 92.69 88 TYR A N 1
ATOM 691 C CA . TYR A 1 88 ? 6.760 2.161 -2.268 1.00 92.69 88 TYR A CA 1
ATOM 692 C C . TYR A 1 88 ? 6.575 1.003 -1.297 1.00 92.69 88 TYR A C 1
ATOM 694 O O . TYR A 1 88 ? 6.986 -0.136 -1.537 1.00 92.69 88 TYR A O 1
ATOM 702 N N . ARG A 1 89 ? 5.888 1.294 -0.202 1.00 93.12 89 ARG A N 1
ATOM 703 C CA . ARG A 1 89 ? 5.396 0.307 0.750 1.00 93.12 89 ARG A CA 1
ATOM 704 C C . ARG A 1 89 ? 3.885 0.398 0.803 1.00 93.12 89 ARG A C 1
ATOM 706 O O . ARG A 1 89 ? 3.289 1.449 0.561 1.00 93.12 89 ARG A O 1
ATOM 713 N N . LEU A 1 90 ? 3.271 -0.728 1.132 1.00 94.62 90 LEU A N 1
ATOM 714 C CA . LEU A 1 90 ? 1.827 -0.876 1.183 1.00 94.62 90 LEU A CA 1
ATOM 715 C C . LEU A 1 90 ? 1.412 -1.415 2.547 1.00 94.62 90 LEU A C 1
ATOM 717 O O . LEU A 1 90 ? 2.070 -2.281 3.121 1.00 94.62 90 LEU A O 1
ATOM 721 N N . VAL A 1 91 ? 0.284 -0.925 3.051 1.00 96.38 91 VAL A N 1
ATOM 722 C CA . VAL A 1 91 ? -0.428 -1.533 4.175 1.00 96.38 91 VAL A CA 1
ATOM 723 C C . VAL A 1 91 ? -1.909 -1.696 3.832 1.00 96.38 91 VAL A C 1
ATOM 725 O O . VAL A 1 91 ? -2.497 -0.864 3.136 1.00 96.38 91 VAL A O 1
ATOM 728 N N . VAL A 1 92 ? -2.528 -2.746 4.365 1.00 97.31 92 VAL A N 1
ATOM 729 C CA . VAL A 1 92 ? -3.984 -2.903 4.410 1.00 97.31 92 VAL A CA 1
ATOM 730 C C . VAL A 1 92 ? -4.468 -2.479 5.787 1.00 97.31 92 VAL A C 1
ATOM 732 O O . VAL A 1 92 ? -4.045 -3.027 6.803 1.00 97.31 92 VAL A O 1
ATOM 735 N N . ILE A 1 93 ? -5.371 -1.511 5.831 1.00 97.50 93 ILE A N 1
ATOM 736 C CA . ILE A 1 93 ? -5.959 -0.990 7.061 1.00 97.50 93 ILE A CA 1
ATOM 737 C C . ILE A 1 93 ? -7.399 -1.487 7.156 1.00 97.50 93 ILE A C 1
ATOM 739 O O . ILE A 1 93 ? -8.184 -1.315 6.225 1.00 97.50 93 ILE A O 1
ATOM 743 N N . ASP A 1 94 ? -7.748 -2.088 8.291 1.00 96.19 94 ASP A N 1
ATOM 744 C CA . ASP A 1 94 ? -9.115 -2.434 8.683 1.00 96.19 94 ASP A CA 1
ATOM 745 C C . ASP A 1 94 ? -9.570 -1.445 9.772 1.00 96.19 94 ASP A C 1
ATOM 747 O O . ASP A 1 94 ? -9.190 -1.606 10.939 1.00 96.19 94 ASP A O 1
ATOM 751 N N . PRO A 1 95 ? -10.356 -0.407 9.419 1.00 96.12 95 PRO A N 1
ATOM 752 C CA . PRO A 1 95 ? -10.815 0.594 10.378 1.00 96.12 95 PRO A CA 1
ATOM 753 C C . PRO A 1 95 ? -11.706 0.025 11.483 1.00 96.12 95 PRO A C 1
ATOM 755 O O . PRO A 1 95 ? -11.626 0.472 12.625 1.00 96.12 95 PRO A O 1
ATOM 758 N N . ALA A 1 96 ? -12.523 -0.987 11.173 1.00 94.69 96 ALA A N 1
ATOM 759 C CA . ALA A 1 96 ? -13.438 -1.589 12.140 1.00 94.69 96 ALA A CA 1
ATOM 760 C C . ALA A 1 96 ? -12.671 -2.342 13.235 1.00 94.69 96 ALA A C 1
ATOM 762 O O . ALA A 1 96 ? -13.010 -2.251 14.414 1.00 94.69 96 ALA A O 1
ATOM 763 N N . LYS A 1 97 ? -11.598 -3.043 12.852 1.00 94.69 97 LYS A N 1
ATOM 764 C CA . LYS A 1 97 ? -10.714 -3.759 13.787 1.00 94.69 97 LYS A CA 1
ATOM 765 C C . LYS A 1 97 ? -9.543 -2.920 14.281 1.00 94.69 97 LYS A C 1
ATOM 767 O O . LYS A 1 97 ? -8.709 -3.431 15.026 1.00 94.69 97 LYS A O 1
ATOM 772 N N . LYS A 1 98 ? -9.433 -1.669 13.829 1.00 96.62 98 LYS A N 1
ATOM 773 C CA . LYS A 1 98 ? -8.308 -0.773 14.118 1.00 96.62 98 LYS A CA 1
ATOM 774 C C . LYS A 1 98 ? -6.940 -1.406 13.826 1.00 96.62 98 LYS A C 1
ATOM 776 O O . LYS A 1 98 ? -5.961 -1.156 14.526 1.00 96.62 98 LYS A O 1
ATOM 781 N N . THR A 1 99 ? -6.884 -2.266 12.812 1.00 95.88 99 THR A N 1
ATOM 782 C CA . THR A 1 99 ? -5.719 -3.107 12.518 1.00 95.88 99 THR A CA 1
ATOM 783 C C . THR A 1 99 ? -5.039 -2.650 11.233 1.00 95.88 99 THR A C 1
ATOM 785 O O . THR A 1 99 ? -5.712 -2.309 10.264 1.00 95.88 99 THR A O 1
ATOM 788 N N . VAL A 1 100 ? -3.709 -2.680 11.214 1.00 96.75 100 VAL A N 1
ATOM 789 C CA . VAL A 1 100 ? -2.868 -2.409 10.046 1.00 96.75 100 VAL A CA 1
ATOM 790 C C . VAL A 1 100 ? -2.034 -3.646 9.756 1.00 96.75 100 VAL A C 1
ATOM 792 O O . VAL A 1 100 ? -1.353 -4.171 10.636 1.00 96.75 100 VAL A O 1
ATOM 795 N N . VAL A 1 101 ? -2.101 -4.099 8.512 1.00 95.25 101 VAL A N 1
ATOM 796 C CA . VAL A 1 101 ? -1.386 -5.261 8.001 1.00 95.25 101 VAL A CA 1
ATOM 797 C C . VAL A 1 101 ? -0.402 -4.796 6.939 1.00 95.25 101 VAL A C 1
ATOM 799 O O . VAL A 1 101 ? -0.830 -4.445 5.836 1.00 95.25 101 VAL A O 1
ATOM 802 N N . PRO A 1 102 ? 0.898 -4.755 7.250 1.00 94.06 102 PRO A N 1
ATOM 803 C CA . PRO A 1 102 ? 1.903 -4.439 6.257 1.00 94.06 102 PRO A CA 1
ATOM 804 C C . PRO A 1 102 ? 2.017 -5.477 5.154 1.00 94.06 102 PRO A C 1
ATOM 806 O O . PRO A 1 102 ? 1.899 -6.680 5.381 1.00 94.06 102 PRO A O 1
ATOM 809 N N . PHE A 1 103 ? 2.278 -4.989 3.949 1.00 91.81 103 PHE A N 1
ATOM 810 C CA . PHE A 1 103 ? 2.736 -5.812 2.851 1.00 91.81 103 PHE A CA 1
ATOM 811 C C . PHE A 1 103 ? 4.240 -6.026 2.972 1.00 91.81 103 PHE A C 1
ATOM 813 O O . PHE A 1 103 ? 4.979 -5.090 3.288 1.00 91.81 103 PHE A O 1
ATOM 820 N N . ARG A 1 104 ? 4.679 -7.267 2.746 1.00 86.94 104 ARG A N 1
ATOM 821 C CA . ARG A 1 104 ? 6.054 -7.698 3.026 1.00 86.94 104 ARG A CA 1
ATOM 822 C C . ARG A 1 104 ? 7.067 -7.119 2.045 1.00 86.94 104 ARG A C 1
ATOM 824 O O . ARG A 1 104 ? 8.159 -6.757 2.461 1.00 86.94 104 ARG A O 1
ATOM 831 N N . TYR A 1 105 ? 6.679 -6.977 0.784 1.00 88.06 105 TYR A N 1
ATOM 832 C CA . TYR A 1 105 ? 7.572 -6.549 -0.285 1.00 88.06 105 TYR A CA 1
ATOM 833 C C . TYR A 1 105 ? 7.660 -5.028 -0.413 1.00 88.06 105 TYR A C 1
ATOM 835 O O . TYR A 1 105 ? 6.659 -4.319 -0.254 1.00 88.06 105 TYR A O 1
ATOM 843 N N . SER A 1 106 ? 8.857 -4.544 -0.746 1.00 90.50 106 SER A N 1
ATOM 844 C CA . SER A 1 106 ? 9.045 -3.205 -1.297 1.00 90.50 106 SER A CA 1
ATOM 845 C C . SER A 1 106 ? 8.722 -3.239 -2.790 1.00 90.50 106 SER A C 1
ATOM 847 O O . SER A 1 106 ? 8.943 -4.252 -3.450 1.00 90.50 106 SER A O 1
ATOM 849 N N . LEU A 1 107 ? 8.165 -2.152 -3.318 1.00 92.88 107 LEU A N 1
ATOM 850 C CA . LEU A 1 107 ? 7.765 -2.052 -4.724 1.00 92.88 107 LEU A CA 1
ATOM 851 C C . LEU A 1 107 ? 8.466 -0.863 -5.363 1.00 92.88 107 LEU A C 1
ATOM 853 O O . LEU A 1 107 ? 8.523 0.194 -4.743 1.00 92.88 107 LEU A O 1
ATOM 857 N N . SER A 1 108 ? 8.944 -0.970 -6.594 1.00 92.75 108 SER A N 1
ATOM 858 C CA . SER A 1 108 ? 9.541 0.174 -7.287 1.00 92.75 108 SER A CA 1
ATOM 859 C C . SER A 1 108 ? 9.144 0.259 -8.750 1.00 92.75 108 SER A C 1
ATOM 861 O O . SER A 1 108 ? 8.486 -0.619 -9.308 1.00 92.75 108 SER A O 1
ATOM 863 N N . ALA A 1 109 ? 9.506 1.385 -9.363 1.00 93.38 109 ALA A N 1
ATOM 864 C CA . ALA A 1 109 ? 9.352 1.585 -10.791 1.00 93.38 109 ALA A CA 1
ATOM 865 C C . ALA A 1 109 ? 10.118 0.517 -11.582 1.00 93.38 109 ALA A C 1
ATOM 867 O O . ALA A 1 109 ? 11.291 0.250 -11.292 1.00 93.38 109 ALA A O 1
ATOM 868 N N . ALA A 1 110 ? 9.454 -0.031 -12.599 1.00 93.94 110 ALA A N 1
ATOM 869 C CA . ALA A 1 110 ? 10.012 -1.018 -13.506 1.00 93.94 110 ALA A CA 1
ATOM 870 C C . ALA A 1 110 ? 11.212 -0.450 -14.266 1.00 93.94 110 ALA A C 1
ATOM 872 O O . ALA A 1 110 ? 11.187 0.693 -14.746 1.00 93.94 110 ALA A O 1
ATOM 873 N N . VAL A 1 111 ? 12.252 -1.267 -14.408 1.00 91.19 111 VAL A N 1
ATOM 874 C CA . VAL A 1 111 ? 13.424 -0.955 -15.228 1.00 91.19 111 VAL A CA 1
ATOM 875 C C . VAL A 1 111 ? 13.847 -2.144 -16.082 1.00 91.19 111 VAL A C 1
ATOM 877 O O . VAL A 1 111 ? 13.619 -3.292 -15.717 1.00 91.19 111 VAL A O 1
ATOM 880 N N . ASP A 1 112 ? 14.501 -1.862 -17.208 1.00 89.94 112 ASP A N 1
ATOM 881 C CA . ASP A 1 112 ? 15.101 -2.890 -18.052 1.00 89.94 112 ASP A CA 1
ATOM 882 C C . ASP A 1 112 ? 16.364 -3.484 -17.400 1.00 89.94 112 ASP A C 1
ATOM 884 O O . ASP A 1 112 ? 16.839 -3.032 -16.354 1.00 89.94 112 ASP A O 1
ATOM 888 N N . SER A 1 113 ? 16.971 -4.476 -18.054 1.00 87.31 113 SER A N 1
ATOM 889 C CA . SER A 1 113 ? 18.207 -5.116 -17.580 1.00 87.31 113 SER A CA 1
ATOM 890 C C . SER A 1 113 ? 19.402 -4.161 -17.432 1.00 87.31 113 SER A C 1
ATOM 892 O O . SER A 1 113 ? 20.411 -4.535 -16.842 1.00 87.31 113 SER A O 1
ATOM 894 N N . ASN A 1 114 ? 19.319 -2.948 -17.986 1.00 87.94 114 ASN A N 1
ATOM 895 C CA . ASN A 1 114 ? 20.336 -1.902 -17.899 1.00 87.94 114 ASN A CA 1
ATOM 896 C C . ASN A 1 114 ? 19.966 -0.812 -16.877 1.00 87.94 114 ASN A C 1
ATOM 898 O O . ASN A 1 114 ? 20.670 0.195 -16.780 1.00 87.94 114 ASN A O 1
ATOM 902 N N . GLY A 1 115 ? 18.858 -0.971 -16.147 1.00 86.62 115 GLY A N 1
ATOM 903 C CA . GLY A 1 115 ? 18.358 0.009 -15.188 1.00 86.62 115 GLY A CA 1
ATOM 904 C C . GLY A 1 115 ? 17.615 1.193 -15.815 1.00 86.62 115 GLY A C 1
ATOM 905 O O . GLY A 1 115 ? 17.387 2.190 -15.129 1.00 86.62 115 GLY A O 1
ATOM 906 N N . LYS A 1 116 ? 17.233 1.132 -17.098 1.00 90.50 116 LYS A N 1
ATOM 907 C CA . LYS A 1 116 ? 16.452 2.199 -17.745 1.00 90.50 116 LYS A CA 1
ATOM 908 C C . LYS A 1 116 ? 14.965 2.060 -17.417 1.00 90.50 116 LYS A C 1
ATOM 910 O O . LYS A 1 116 ? 14.465 0.942 -17.463 1.00 90.50 116 LYS A O 1
ATOM 915 N N . PRO A 1 117 ? 14.233 3.160 -17.158 1.00 92.31 117 PRO A N 1
ATOM 916 C CA . PRO A 1 117 ? 12.805 3.092 -16.855 1.00 92.31 117 PRO A CA 1
ATOM 917 C C . PRO A 1 117 ? 11.992 2.388 -17.947 1.00 92.31 117 PRO A C 1
ATOM 919 O O . PRO A 1 117 ? 12.152 2.687 -19.132 1.00 92.31 117 PRO A O 1
ATOM 922 N N . MET A 1 118 ? 11.089 1.499 -17.537 1.00 94.19 118 MET A N 1
ATOM 923 C CA . MET A 1 118 ? 10.134 0.823 -18.413 1.00 94.19 118 MET A CA 1
ATOM 924 C C . MET A 1 118 ? 8.732 1.382 -18.203 1.00 94.19 118 MET A C 1
ATOM 926 O O . MET A 1 118 ? 8.295 1.578 -17.072 1.00 94.19 118 MET A O 1
ATOM 930 N N . ILE A 1 119 ? 8.020 1.627 -19.301 1.00 95.81 119 ILE A N 1
ATOM 931 C CA . ILE A 1 119 ? 6.630 2.078 -19.269 1.00 95.81 119 ILE A CA 1
ATOM 932 C C . ILE A 1 119 ? 5.727 0.865 -19.067 1.00 95.81 119 ILE A C 1
ATOM 934 O O . ILE A 1 119 ? 5.733 -0.048 -19.889 1.00 95.81 119 ILE A O 1
ATOM 938 N N . VAL A 1 120 ? 4.936 0.867 -17.997 1.00 96.50 120 VAL A N 1
ATOM 939 C CA . VAL A 1 120 ? 4.112 -0.287 -17.605 1.00 96.50 120 VAL A CA 1
ATOM 940 C C . VAL A 1 120 ? 2.634 -0.134 -17.951 1.00 96.50 120 VAL A C 1
ATOM 942 O O . VAL A 1 120 ? 1.858 -1.079 -17.824 1.00 96.50 120 VAL A O 1
ATOM 945 N N . ASN A 1 121 ? 2.217 1.055 -18.392 1.00 95.00 121 ASN A N 1
ATOM 946 C CA . ASN A 1 121 ? 0.841 1.318 -18.792 1.00 95.00 121 ASN A CA 1
ATOM 947 C C . ASN A 1 121 ? 0.749 2.341 -19.938 1.00 95.00 121 ASN A C 1
ATOM 949 O O . ASN A 1 121 ? 1.712 3.005 -20.314 1.00 95.00 121 ASN A O 1
ATOM 953 N N . LYS A 1 122 ? -0.456 2.513 -20.492 1.00 93.56 122 LYS A N 1
ATOM 954 C CA . LYS A 1 122 ? -0.700 3.437 -21.617 1.00 93.56 122 LYS A CA 1
ATOM 955 C C . LYS A 1 122 ? -0.556 4.922 -21.261 1.00 93.56 122 LYS A C 1
ATOM 957 O O . LYS A 1 122 ? -0.567 5.748 -22.168 1.00 93.56 122 LYS A O 1
ATOM 962 N N . LYS A 1 123 ? -0.481 5.271 -19.974 1.00 95.25 123 LYS A N 1
ATOM 963 C CA . LYS A 1 123 ? -0.339 6.660 -19.511 1.00 95.25 123 LYS A CA 1
ATOM 964 C C . LYS A 1 123 ? 1.117 7.122 -19.504 1.00 95.25 123 LYS A C 1
ATOM 966 O O . LYS A 1 123 ? 1.353 8.319 -19.398 1.00 95.25 123 LYS A O 1
ATOM 971 N N . GLY A 1 124 ? 2.067 6.199 -19.660 1.00 94.56 124 GLY A N 1
ATOM 972 C CA . GLY A 1 124 ? 3.489 6.509 -19.556 1.00 94.56 124 GLY A CA 1
ATOM 973 C C . GLY A 1 124 ? 4.044 6.349 -18.141 1.00 94.56 124 GLY A C 1
ATOM 974 O O . GLY A 1 124 ? 5.141 6.833 -17.877 1.00 94.56 124 GLY A O 1
ATOM 975 N N . ASP A 1 125 ? 3.314 5.696 -17.233 1.00 95.56 125 ASP A N 1
ATOM 976 C CA . ASP A 1 125 ? 3.805 5.470 -15.876 1.00 95.56 125 ASP A CA 1
ATOM 977 C C . ASP A 1 125 ? 4.821 4.320 -15.862 1.00 95.56 125 ASP A C 1
ATOM 979 O O . ASP A 1 125 ? 4.739 3.382 -16.659 1.00 95.56 125 ASP A O 1
ATOM 983 N N . THR A 1 126 ? 5.773 4.383 -14.933 1.00 94.75 126 THR A N 1
ATOM 984 C CA . THR A 1 126 ? 6.788 3.338 -14.707 1.00 94.75 126 THR A CA 1
ATOM 985 C C . THR A 1 126 ? 6.435 2.412 -13.544 1.00 94.75 126 THR A C 1
ATOM 987 O O . THR A 1 126 ? 7.123 1.427 -13.289 1.00 94.75 126 THR A O 1
ATOM 990 N N . ILE A 1 127 ? 5.348 2.723 -12.841 1.00 95.06 127 ILE A N 1
ATOM 991 C CA . ILE A 1 127 ? 4.706 1.883 -11.840 1.00 95.06 127 ILE A CA 1
ATOM 992 C C . ILE A 1 127 ? 3.196 2.102 -11.928 1.00 95.06 127 ILE A C 1
ATOM 994 O O . ILE A 1 127 ? 2.747 3.227 -12.145 1.00 95.06 127 ILE A O 1
ATOM 998 N N . ASP A 1 128 ? 2.408 1.047 -11.762 1.00 96.94 128 ASP A N 1
ATOM 999 C CA . ASP A 1 128 ? 0.948 1.135 -11.745 1.00 96.94 128 ASP A CA 1
ATOM 1000 C C . ASP A 1 128 ? 0.374 0.229 -10.660 1.00 96.94 128 ASP A C 1
ATOM 1002 O O . ASP A 1 128 ? 0.872 -0.874 -10.442 1.00 96.94 128 ASP A O 1
ATOM 1006 N N . PHE A 1 129 ? -0.674 0.689 -9.983 1.00 97.25 129 PHE A N 1
ATOM 1007 C CA . PHE A 1 129 ? -1.325 -0.030 -8.891 1.00 97.25 129 PHE A CA 1
ATOM 1008 C C . PHE A 1 129 ? -2.803 -0.223 -9.215 1.00 97.25 129 PHE A C 1
ATOM 1010 O O . PHE A 1 129 ? -3.538 0.750 -9.380 1.00 97.25 129 PHE A O 1
ATOM 1017 N N . ASP A 1 130 ? -3.258 -1.472 -9.215 1.00 97.31 130 ASP A N 1
ATOM 1018 C CA . ASP A 1 130 ? -4.651 -1.832 -9.455 1.00 97.31 130 ASP A CA 1
ATOM 1019 C C . ASP A 1 130 ? -5.251 -2.540 -8.238 1.00 97.31 130 ASP A C 1
ATOM 1021 O O . ASP A 1 130 ? -4.835 -3.621 -7.813 1.00 97.31 130 ASP A O 1
ATOM 1025 N N . PHE A 1 131 ? -6.252 -1.901 -7.650 1.00 97.69 131 PHE A N 1
ATOM 1026 C CA . PHE A 1 131 ? -7.064 -2.446 -6.577 1.00 97.69 131 PHE A CA 1
ATOM 1027 C C . PHE A 1 131 ? -8.410 -1.735 -6.555 1.00 97.69 131 PHE A C 1
ATOM 1029 O O . PHE A 1 131 ? -8.574 -0.619 -7.049 1.00 97.69 131 PHE A O 1
ATOM 1036 N N . SER A 1 132 ? -9.408 -2.374 -5.948 1.00 97.81 132 SER A N 1
ATOM 1037 C CA . SER A 1 132 ? -10.733 -1.774 -5.864 1.00 97.81 132 SER A CA 1
ATOM 1038 C C . SER A 1 132 ? -11.490 -2.175 -4.614 1.00 97.81 132 SER A C 1
ATOM 1040 O O . SER A 1 132 ? -11.262 -3.225 -4.012 1.00 97.81 132 SER A O 1
ATOM 1042 N N . ILE A 1 133 ? -12.496 -1.368 -4.282 1.00 97.75 133 ILE A N 1
ATOM 1043 C CA . ILE A 1 133 ? -13.406 -1.629 -3.166 1.00 97.75 133 ILE A CA 1
ATOM 1044 C C . ILE A 1 133 ? -14.190 -2.937 -3.342 1.00 97.75 133 ILE A C 1
ATOM 1046 O O . ILE A 1 133 ? -14.666 -3.500 -2.366 1.00 97.75 133 ILE A O 1
ATOM 1050 N N . LYS A 1 134 ? -14.326 -3.447 -4.571 1.00 97.56 134 LYS A N 1
ATOM 1051 C CA . LYS A 1 134 ? -15.121 -4.646 -4.876 1.00 97.56 134 LYS A CA 1
ATOM 1052 C C . LYS A 1 134 ? -14.302 -5.937 -4.866 1.00 97.56 134 LYS A C 1
ATOM 1054 O O . LYS A 1 134 ? -14.876 -7.008 -5.025 1.00 97.56 134 LYS A O 1
ATOM 1059 N N . SER A 1 135 ? -12.984 -5.845 -4.700 1.00 96.50 135 SER A N 1
ATOM 1060 C CA . SER A 1 135 ? -12.068 -6.977 -4.790 1.00 96.50 135 SER A CA 1
ATOM 1061 C C . SER A 1 135 ? -11.149 -7.035 -3.575 1.00 96.50 135 SER A C 1
ATOM 1063 O O . SER A 1 135 ? -10.792 -6.008 -3.003 1.00 96.50 135 SER A O 1
ATOM 1065 N N . ASN A 1 136 ? -10.744 -8.242 -3.186 1.00 95.94 136 ASN A N 1
ATOM 1066 C CA . ASN A 1 136 ? -9.656 -8.458 -2.234 1.00 95.94 136 ASN A CA 1
ATOM 1067 C C . ASN A 1 136 ? -8.314 -8.709 -2.939 1.00 95.94 136 ASN A C 1
ATOM 1069 O O . ASN A 1 136 ? -7.392 -9.240 -2.326 1.00 95.94 136 ASN A O 1
ATOM 1073 N N . ARG A 1 137 ? -8.225 -8.362 -4.224 1.00 97.00 137 ARG A N 1
ATOM 1074 C CA . ARG A 1 137 ? -7.044 -8.520 -5.068 1.00 97.00 137 ARG A CA 1
ATOM 1075 C C . ARG A 1 137 ? -6.340 -7.179 -5.252 1.00 97.00 137 ARG A C 1
ATOM 1077 O O . ARG A 1 137 ? -6.997 -6.182 -5.550 1.00 97.00 137 ARG A O 1
ATOM 1084 N N . PHE A 1 138 ? -5.029 -7.183 -5.073 1.00 97.12 138 PHE A N 1
ATOM 1085 C CA . PHE A 1 138 ? -4.128 -6.075 -5.357 1.00 97.12 138 PHE A CA 1
ATOM 1086 C C . PHE A 1 138 ? -3.143 -6.537 -6.423 1.00 97.12 138 PHE A C 1
ATOM 1088 O O . PHE A 1 138 ? -2.456 -7.536 -6.224 1.00 97.12 138 PHE A O 1
ATOM 1095 N N . CYS A 1 139 ? -3.086 -5.830 -7.540 1.00 97.19 139 CYS A N 1
ATOM 1096 C CA . CYS A 1 139 ? -2.101 -6.048 -8.581 1.00 97.19 139 CYS A CA 1
ATOM 1097 C C . CYS A 1 139 ? -1.235 -4.802 -8.726 1.00 97.19 139 CYS A C 1
ATOM 1099 O O . CYS A 1 139 ? -1.700 -3.685 -8.493 1.00 97.19 139 CYS A O 1
ATOM 1101 N N . PHE A 1 140 ? 0.014 -4.977 -9.131 1.00 97.19 140 PHE A N 1
ATOM 1102 C CA . PHE A 1 140 ? 0.848 -3.855 -9.524 1.00 97.19 140 PHE A CA 1
ATOM 1103 C C . PHE A 1 140 ? 1.778 -4.237 -10.671 1.00 97.19 140 PHE A C 1
ATOM 1105 O O . PHE A 1 140 ? 2.220 -5.382 -10.768 1.00 97.19 140 PHE A O 1
ATOM 1112 N N . SER A 1 141 ? 2.070 -3.266 -11.526 1.00 97.19 141 SER A N 1
ATOM 1113 C CA . SER A 1 141 ? 3.114 -3.364 -12.539 1.00 97.19 141 SER A CA 1
ATOM 1114 C C . SER A 1 141 ? 4.288 -2.506 -12.092 1.00 97.19 141 SER A C 1
ATOM 1116 O O . SER A 1 141 ? 4.112 -1.323 -11.818 1.00 97.19 141 SER A O 1
ATOM 1118 N N . GLY A 1 142 ? 5.463 -3.103 -11.972 1.00 95.19 142 GLY A N 1
ATOM 1119 C CA . GLY A 1 142 ? 6.639 -2.528 -11.323 1.00 95.19 142 GLY A CA 1
ATOM 1120 C C . GLY A 1 142 ? 7.565 -3.656 -10.883 1.00 95.19 142 GLY A C 1
ATOM 1121 O O . GLY A 1 142 ? 7.243 -4.820 -11.108 1.00 95.19 142 GLY A O 1
ATOM 1122 N N . ASP A 1 143 ? 8.669 -3.330 -10.226 1.00 93.69 143 ASP A N 1
ATOM 1123 C CA . ASP A 1 143 ? 9.583 -4.335 -9.683 1.00 93.69 143 ASP A CA 1
ATOM 1124 C C . ASP A 1 143 ? 9.230 -4.653 -8.221 1.00 93.69 143 ASP A C 1
ATOM 1126 O O . ASP A 1 143 ? 8.827 -3.774 -7.450 1.00 93.69 143 ASP A O 1
ATOM 1130 N N . ILE A 1 144 ? 9.387 -5.920 -7.833 1.00 92.00 144 ILE A N 1
ATOM 1131 C CA . ILE A 1 144 ? 9.480 -6.329 -6.431 1.00 92.00 144 ILE A CA 1
ATOM 1132 C C . ILE A 1 144 ? 10.929 -6.123 -5.996 1.00 92.00 144 ILE A C 1
ATOM 1134 O O . ILE A 1 144 ? 11.840 -6.713 -6.574 1.00 92.00 144 ILE A O 1
ATOM 1138 N N . ASP A 1 145 ? 11.124 -5.355 -4.929 1.00 86.75 145 ASP A N 1
ATOM 1139 C CA . ASP A 1 145 ? 12.423 -5.147 -4.300 1.00 86.75 145 ASP A CA 1
ATOM 1140 C C . ASP A 1 145 ? 12.452 -5.903 -2.973 1.00 86.75 145 ASP A C 1
ATOM 1142 O O . ASP A 1 145 ? 11.826 -5.495 -1.998 1.00 86.75 145 ASP A O 1
ATOM 1146 N N . ALA A 1 146 ? 13.159 -7.027 -2.920 1.00 80.75 146 ALA A N 1
ATOM 1147 C CA . ALA A 1 146 ? 13.302 -7.795 -1.690 1.00 80.75 146 ALA A CA 1
ATOM 1148 C C . ALA A 1 146 ? 14.628 -8.545 -1.691 1.00 80.75 146 ALA A C 1
ATOM 1150 O O . ALA A 1 146 ? 14.967 -9.196 -2.677 1.00 80.75 146 ALA A O 1
ATOM 1151 N N . TYR A 1 147 ? 15.341 -8.537 -0.563 1.00 71.19 147 TYR A N 1
ATOM 1152 C CA . TYR A 1 147 ? 16.714 -9.049 -0.422 1.00 71.19 147 TYR A CA 1
ATOM 1153 C C . TYR A 1 147 ? 16.982 -10.451 -1.030 1.00 71.19 147 TYR A C 1
ATOM 1155 O O . TYR A 1 147 ? 18.120 -10.768 -1.372 1.00 71.19 147 TYR A O 1
ATOM 1163 N N . ARG A 1 148 ? 15.958 -11.301 -1.205 1.00 74.38 148 ARG A N 1
ATOM 1164 C CA . ARG A 1 148 ? 16.051 -12.609 -1.897 1.00 74.38 148 ARG A CA 1
ATOM 1165 C C . ARG A 1 148 ? 14.908 -12.939 -2.852 1.00 74.38 148 ARG A C 1
ATOM 1167 O O . ARG A 1 148 ? 14.915 -14.003 -3.461 1.00 74.38 148 ARG A O 1
ATOM 1174 N N . MET A 1 149 ? 13.904 -12.079 -2.927 1.00 78.06 149 MET A N 1
ATOM 1175 C CA . MET A 1 149 ? 12.684 -12.323 -3.698 1.00 78.06 149 MET A CA 1
ATOM 1176 C C . MET A 1 149 ? 12.407 -11.181 -4.671 1.00 78.06 149 MET A C 1
ATOM 1178 O O . MET A 1 149 ? 11.256 -10.986 -5.056 1.00 78.06 149 MET A O 1
ATOM 1182 N N . SER A 1 150 ? 13.441 -10.415 -5.031 1.00 86.25 150 SER A N 1
ATOM 1183 C CA . SER A 1 150 ? 13.307 -9.420 -6.081 1.00 86.25 150 SER A CA 1
ATOM 1184 C C . SER A 1 150 ? 12.860 -10.081 -7.376 1.00 86.25 150 SER A C 1
ATOM 1186 O O . SER A 1 150 ? 13.358 -11.146 -7.745 1.00 86.25 150 SER A O 1
ATOM 1188 N N . ASP A 1 151 ? 11.922 -9.435 -8.048 1.00 90.06 151 ASP A N 1
ATOM 1189 C CA . ASP A 1 151 ? 11.324 -9.919 -9.283 1.00 90.06 151 ASP A CA 1
ATOM 1190 C C . ASP A 1 151 ? 11.050 -8.713 -10.175 1.00 90.06 151 ASP A C 1
ATOM 1192 O O . ASP A 1 151 ? 10.445 -7.733 -9.732 1.00 90.06 151 ASP A O 1
ATOM 1196 N N . SER A 1 152 ? 11.552 -8.758 -11.403 1.00 91.00 152 SER A N 1
ATOM 1197 C CA . SER A 1 152 ? 11.441 -7.641 -12.336 1.00 91.00 152 SER A CA 1
ATOM 1198 C C . SER A 1 152 ? 10.145 -7.728 -13.120 1.00 91.00 152 SER A C 1
ATOM 1200 O O . SER A 1 152 ? 9.672 -8.814 -13.457 1.00 91.00 152 SER A O 1
ATOM 1202 N N . TYR A 1 153 ? 9.586 -6.574 -13.460 1.00 92.19 153 TYR A N 1
ATOM 1203 C CA . TYR A 1 153 ? 8.427 -6.518 -14.337 1.00 92.19 153 TYR A CA 1
ATOM 1204 C C . TYR A 1 153 ? 8.716 -7.163 -15.706 1.00 92.19 153 TYR A C 1
ATOM 1206 O O . TYR A 1 153 ? 9.694 -6.827 -16.372 1.00 92.19 153 TYR A O 1
ATOM 1214 N N . VAL A 1 154 ? 7.828 -8.058 -16.149 1.00 89.19 154 VAL A N 1
ATOM 1215 C CA . VAL A 1 154 ? 7.930 -8.792 -17.428 1.00 89.19 154 VAL A CA 1
ATOM 1216 C C . VAL A 1 154 ? 6.660 -8.646 -18.273 1.00 89.19 154 VAL A C 1
ATOM 1218 O O . VAL A 1 154 ? 6.070 -9.626 -18.721 1.00 89.19 154 VAL A O 1
ATOM 1221 N N . ASP A 1 155 ? 6.197 -7.407 -18.456 1.00 88.25 155 ASP A N 1
ATOM 1222 C CA . ASP A 1 155 ? 4.980 -7.068 -19.218 1.00 88.25 155 ASP A CA 1
ATOM 1223 C C . ASP A 1 155 ? 3.675 -7.689 -18.680 1.00 88.25 155 ASP A C 1
ATOM 1225 O O . ASP A 1 155 ? 2.649 -7.730 -19.366 1.00 88.25 155 ASP A O 1
ATOM 1229 N N . GLN A 1 156 ? 3.686 -8.139 -17.423 1.00 91.94 156 GLN A N 1
ATOM 1230 C CA . GLN A 1 156 ? 2.515 -8.616 -16.693 1.00 91.94 156 GLN A CA 1
ATOM 1231 C C . GLN A 1 156 ? 2.561 -8.140 -15.236 1.00 91.94 156 GLN A C 1
ATOM 1233 O O . GLN A 1 156 ? 3.636 -8.131 -14.632 1.00 91.94 156 GLN A O 1
ATOM 1238 N N . PRO A 1 157 ? 1.417 -7.739 -14.651 1.00 95.75 157 PRO A N 1
ATOM 1239 C CA . PRO A 1 157 ? 1.378 -7.287 -13.269 1.00 95.75 157 PRO A CA 1
ATOM 1240 C C . PRO A 1 157 ? 1.579 -8.449 -12.292 1.00 95.75 157 PRO A C 1
ATOM 1242 O O . PRO A 1 157 ? 1.059 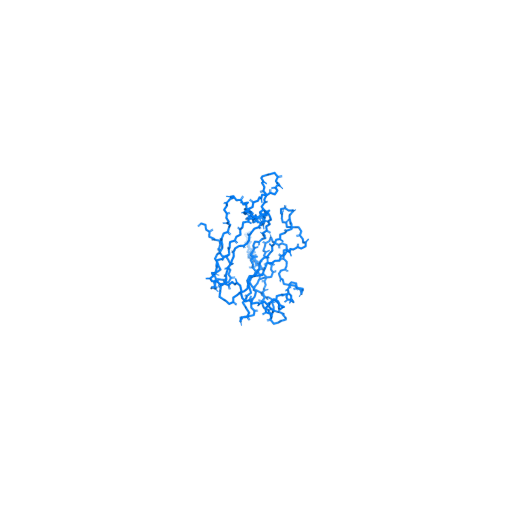-9.550 -12.486 1.00 95.75 157 PRO A O 1
ATOM 1245 N N . PHE A 1 158 ? 2.235 -8.169 -11.170 1.00 96.25 158 PHE A N 1
ATOM 1246 C CA . PHE A 1 158 ? 2.236 -9.050 -10.011 1.00 96.25 158 PHE A CA 1
ATOM 1247 C C . PHE A 1 158 ? 0.925 -8.887 -9.251 1.00 96.25 158 PHE A C 1
ATOM 1249 O O . PHE A 1 158 ? 0.589 -7.784 -8.820 1.00 96.25 158 PHE A O 1
ATOM 1256 N N . CYS A 1 159 ? 0.194 -9.981 -9.050 1.00 96.19 159 CYS A N 1
ATOM 1257 C CA . CYS A 1 159 ? -1.086 -9.967 -8.354 1.00 96.19 159 CYS A CA 1
ATOM 1258 C C . CYS A 1 159 ? -1.027 -10.724 -7.030 1.00 96.19 159 CYS A C 1
ATOM 1260 O O . CYS A 1 159 ? -0.375 -11.758 -6.896 1.00 96.19 159 CYS A O 1
ATOM 1262 N N . PHE A 1 160 ? -1.743 -10.197 -6.045 1.00 95.81 160 PHE A N 1
ATOM 1263 C CA . PHE A 1 160 ? -1.830 -10.725 -4.697 1.00 95.81 160 PHE A CA 1
ATOM 1264 C C . PHE A 1 160 ? -3.278 -10.729 -4.238 1.00 95.81 160 PHE A C 1
ATOM 1266 O O . PHE A 1 160 ? -4.032 -9.780 -4.468 1.00 95.81 160 PHE A O 1
ATOM 1273 N N . LYS A 1 161 ? -3.657 -11.777 -3.518 1.00 95.38 161 LYS A N 1
ATOM 1274 C CA . LYS A 1 161 ? -4.958 -11.890 -2.876 1.00 95.38 161 LYS A CA 1
ATOM 1275 C C . LYS A 1 161 ? -4.809 -11.697 -1.378 1.00 95.38 161 LYS A C 1
ATOM 1277 O O . LYS A 1 161 ? -4.013 -12.370 -0.728 1.00 95.38 161 LYS A O 1
ATOM 1282 N N . TYR A 1 162 ? -5.608 -10.801 -0.817 1.00 93.38 162 TYR A N 1
ATOM 1283 C CA . TYR A 1 162 ? -5.656 -10.600 0.620 1.00 93.38 162 TYR A CA 1
ATOM 1284 C C . TYR A 1 162 ? -6.412 -11.746 1.295 1.00 93.38 162 TYR A C 1
ATOM 1286 O O . TYR A 1 162 ? -7.631 -11.895 1.122 1.00 93.38 162 TYR A O 1
ATOM 1294 N N . ASP A 1 163 ? -5.689 -12.532 2.087 1.00 87.31 163 ASP A N 1
ATOM 1295 C CA . ASP A 1 163 ? -6.230 -13.577 2.944 1.00 87.31 163 ASP A CA 1
ATOM 1296 C C . ASP A 1 163 ? -6.600 -12.982 4.312 1.00 87.31 163 ASP A C 1
ATOM 1298 O O . ASP A 1 163 ? -5.749 -12.574 5.107 1.00 87.31 163 ASP A O 1
ATOM 1302 N N . LYS A 1 164 ? -7.907 -12.944 4.600 1.00 74.69 164 LYS A N 1
ATOM 1303 C CA . LYS A 1 164 ? -8.446 -12.423 5.866 1.00 74.69 164 LYS A CA 1
ATOM 1304 C C . LYS A 1 164 ? -8.090 -13.294 7.073 1.00 74.69 164 LYS A C 1
ATOM 1306 O O . LYS A 1 164 ? -7.997 -12.753 8.174 1.00 74.69 164 LYS A O 1
ATOM 1311 N N . ALA A 1 165 ? -7.951 -14.607 6.890 1.00 77.06 165 ALA A N 1
ATOM 1312 C CA . ALA A 1 165 ? -7.634 -15.540 7.965 1.00 77.06 165 ALA A CA 1
ATOM 1313 C C . ALA A 1 165 ? -6.159 -15.423 8.352 1.00 77.06 165 ALA A C 1
ATOM 1315 O O . ALA A 1 165 ? -5.837 -15.314 9.534 1.00 77.06 165 ALA A O 1
ATOM 1316 N N . GLN A 1 166 ? -5.283 -15.357 7.351 1.00 74.06 166 GLN A N 1
ATOM 1317 C CA . GLN A 1 166 ? -3.841 -15.237 7.564 1.00 74.06 166 GLN A CA 1
ATOM 1318 C C . GLN A 1 166 ? -3.381 -13.794 7.794 1.00 74.06 166 GLN A C 1
ATOM 1320 O O . GLN A 1 166 ? -2.241 -13.578 8.191 1.00 74.06 166 GLN A O 1
ATOM 1325 N N . LYS A 1 167 ? -4.263 -12.806 7.567 1.00 80.06 167 LYS A N 1
ATOM 1326 C CA . LYS A 1 167 ? -3.946 -11.370 7.611 1.00 80.06 167 LYS A CA 1
ATOM 1327 C C . LYS A 1 167 ? -2.695 -11.066 6.786 1.00 80.06 167 LYS A C 1
ATOM 1329 O O . LYS A 1 167 ? -1.769 -10.434 7.278 1.00 80.06 167 LYS A O 1
ATOM 1334 N N . ASN A 1 168 ? -2.666 -11.532 5.544 1.00 83.94 168 ASN A N 1
ATOM 1335 C CA . ASN A 1 168 ? -1.530 -11.333 4.653 1.00 83.94 168 ASN A CA 1
ATOM 1336 C C . ASN A 1 168 ? -1.995 -11.235 3.194 1.00 83.94 168 ASN A C 1
ATOM 1338 O O . ASN A 1 168 ? -3.106 -11.639 2.850 1.00 83.94 168 ASN A O 1
ATOM 1342 N N . MET A 1 169 ? -1.141 -10.686 2.340 1.00 89.75 169 MET A N 1
ATOM 1343 C CA . MET A 1 169 ? -1.274 -10.728 0.889 1.00 89.75 169 MET A CA 1
ATOM 1344 C C . MET A 1 169 ? -0.512 -11.944 0.357 1.00 89.75 169 MET A C 1
ATOM 1346 O O . MET A 1 169 ? 0.690 -12.071 0.582 1.00 89.75 169 MET A O 1
ATOM 1350 N N . VAL A 1 170 ? -1.203 -12.829 -0.355 1.00 91.31 170 VAL A N 1
ATOM 1351 C CA . VAL A 1 170 ? -0.626 -14.046 -0.939 1.00 91.31 170 VAL A CA 1
ATOM 1352 C C . VAL A 1 170 ? -0.470 -13.848 -2.440 1.00 91.31 170 VAL A C 1
ATOM 1354 O O . VAL A 1 170 ? -1.436 -13.472 -3.101 1.00 91.31 170 VAL A O 1
ATOM 1357 N N . ARG A 1 171 ? 0.736 -14.082 -2.972 1.00 90.50 171 ARG A N 1
ATOM 1358 C CA . ARG A 1 171 ? 1.023 -13.953 -4.408 1.00 90.50 171 ARG A CA 1
ATOM 1359 C C . ARG A 1 171 ? 0.220 -14.978 -5.209 1.00 90.50 171 ARG A C 1
ATOM 1361 O O . ARG A 1 171 ? 0.165 -16.148 -4.837 1.00 90.50 171 ARG A O 1
ATOM 1368 N N . GLU A 1 172 ? -0.384 -14.523 -6.297 1.00 91.62 172 GLU A N 1
ATOM 1369 C CA . GLU A 1 172 ? -0.990 -15.369 -7.321 1.00 91.62 172 GLU A CA 1
ATOM 1370 C C . GLU A 1 172 ? 0.084 -15.695 -8.371 1.00 91.62 172 GLU A C 1
ATOM 1372 O O . GLU A 1 172 ? 0.805 -14.795 -8.810 1.00 91.62 172 GLU A O 1
ATOM 1377 N N . TYR A 1 173 ? 0.210 -16.976 -8.724 1.00 80.62 173 TYR A N 1
ATOM 1378 C CA . TYR A 1 173 ? 1.085 -17.482 -9.786 1.00 80.62 173 TYR A CA 1
ATOM 1379 C C . TYR A 1 173 ? 0.242 -18.019 -10.938 1.00 80.62 173 TYR A C 1
ATOM 1381 O O . TYR A 1 173 ? -0.867 -18.532 -10.651 1.00 80.62 173 TYR A O 1
#

Radius of gyration: 22.78 Å; chains: 1; bounding box: 64×64×64 Å

pLDDT: mean 84.56, std 17.38, range [38.38, 98.38]

Sequence (173 aa):
MFKRTSLLLAASMIILGLSSTANAAPKTKYGVTVVECDFDYEDEKFCTDSRLKSYATVMKERKPNFNGNQIIYIFETNDTGYVNKKPYRLVVIDPAKKTVVPFRYSLSAAVDSNGKPMIVNKKGDTIDFDFSIKSNRFCFSGDIDAYRMSDSYVDQPFCFKYDKAQKNMVREY

Secondary structure (DSSP, 8-state):
-----------------------PPPEEETTEEES-S--TT----TTSHHHHHHHHHHHHHPPP-BTTTBEEEEEE-SS--TTSS--EEEEEEETTTTEEEE-SSEEE--B-TTS-B---STT--S-EEEE-TT-SEEEEESEEE-TTT-B---SS-EEEEEETTTTEEEE--

Foldseek 3Di:
DDDDDDDDPDPPPPPPPPPPPCQDQWDDDPLAIEHGQADVQWPDGCPDPVNNVVLNVCLVPPADWAQQGKHKDKDWDPDQAPVRHTWIWIWIARSVNSYIYTAHWTWAFAADPVRHQDQQDPVRGRKDWDGGNNFQKIWMATWTGGPPPTDGGDSDIWMWGQDPVVRYTHTDD